Protein AF-A0A4U9UKV4-F1 (afdb_monomer_lite)

Secondary structure (DSSP, 8-state):
-EE-TT-TT-EEEETT-TT-EE--TTSEE----PPBSSEEEEEE-TTSS-TTEEES--EEEEEB-TT----EE--EEES-------B-TTSPBPPTT-EEE-TTT--EEEE-----

Sequence (116 aa):
MVDTGGIEGVYVGGRGNNNAMPTNANGIAVINNVPDYYRTNYTIDTNLLPDDVESTNPNIQMVLTEGAIGYRKLNVYRGIKALIKLTDPQGRAIPFGTTVEENQERRQVGVVGEKW

Structure (mmCIF, N/CA/C/O backbone):
data_AF-A0A4U9UKV4-F1
#
_entry.id   AF-A0A4U9UKV4-F1
#
loop_
_atom_site.group_PDB
_atom_site.id
_atom_site.type_symbol
_atom_site.label_atom_id
_atom_site.label_alt_id
_atom_site.label_comp_id
_atom_site.label_asym_id
_atom_site.label_entity_id
_atom_site.label_seq_id
_atom_site.pdbx_PDB_ins_code
_atom_site.Cartn_x
_atom_site.Cartn_y
_atom_site.Cartn_z
_atom_site.occupancy
_atom_site.B_iso_or_equiv
_atom_site.auth_seq_id
_atom_site.auth_comp_id
_atom_site.auth_asym_id
_atom_site.auth_atom_id
_atom_site.pdbx_PDB_model_num
ATOM 1 N N . MET A 1 1 ? 9.514 -2.906 -12.040 1.00 92.75 1 MET A N 1
ATOM 2 C CA . MET A 1 1 ? 8.469 -3.876 -11.654 1.00 92.75 1 MET A CA 1
ATOM 3 C C . MET A 1 1 ? 7.881 -3.471 -10.320 1.00 92.75 1 MET A C 1
ATOM 5 O O . MET A 1 1 ? 8.629 -3.126 -9.409 1.00 92.75 1 MET A O 1
ATOM 9 N N . VAL A 1 2 ? 6.558 -3.500 -10.226 1.00 93.75 2 VAL A N 1
ATOM 10 C CA . VAL A 1 2 ? 5.800 -3.189 -9.016 1.00 93.75 2 VAL A CA 1
ATOM 11 C C . VAL A 1 2 ? 4.967 -4.409 -8.653 1.00 93.75 2 VAL A C 1
ATOM 13 O O . VAL A 1 2 ? 4.343 -5.000 -9.529 1.00 93.75 2 VAL A O 1
ATOM 16 N N . ASP A 1 3 ? 4.995 -4.784 -7.382 1.00 94.81 3 ASP A N 1
ATOM 17 C CA . ASP A 1 3 ? 4.292 -5.936 -6.822 1.00 94.81 3 ASP A CA 1
ATOM 18 C C . ASP A 1 3 ? 3.366 -5.460 -5.703 1.00 94.81 3 ASP A C 1
ATOM 20 O O . ASP A 1 3 ? 3.787 -4.718 -4.819 1.00 94.81 3 ASP A O 1
ATOM 24 N N . THR A 1 4 ? 2.107 -5.870 -5.752 1.00 94.25 4 THR A N 1
ATOM 25 C CA . THR A 1 4 ? 1.046 -5.488 -4.805 1.00 94.25 4 THR A CA 1
ATOM 26 C C . THR A 1 4 ? 0.593 -6.655 -3.930 1.00 94.25 4 THR A C 1
ATOM 28 O O . THR A 1 4 ? -0.497 -6.633 -3.368 1.00 94.25 4 THR A O 1
ATOM 31 N N . GLY A 1 5 ? 1.422 -7.694 -3.808 1.00 92.81 5 GLY A N 1
ATOM 32 C CA . GLY A 1 5 ? 1.138 -8.849 -2.963 1.00 92.81 5 GLY A CA 1
ATOM 33 C C . GLY A 1 5 ? 0.019 -9.736 -3.505 1.00 92.81 5 GLY A C 1
ATOM 34 O O . GLY A 1 5 ? -0.714 -10.320 -2.717 1.00 92.81 5 GLY A O 1
ATOM 35 N N . GLY A 1 6 ? -0.119 -9.830 -4.831 1.00 93.75 6 GLY A N 1
ATOM 36 C CA . GLY A 1 6 ? -1.158 -10.642 -5.474 1.00 93.75 6 GLY A CA 1
ATOM 37 C C . GLY A 1 6 ? -2.491 -9.927 -5.715 1.00 93.75 6 GLY A C 1
ATOM 38 O O . GLY A 1 6 ? -3.443 -10.570 -6.145 1.00 93.75 6 GLY A O 1
ATOM 39 N N . ILE A 1 7 ? -2.584 -8.618 -5.454 1.00 94.00 7 ILE A N 1
ATOM 40 C CA . ILE A 1 7 ? -3.826 -7.853 -5.632 1.00 94.00 7 ILE A CA 1
ATOM 41 C C . ILE A 1 7 ? -3.882 -7.257 -7.044 1.00 94.00 7 ILE A C 1
ATOM 43 O O . ILE A 1 7 ? -3.136 -6.349 -7.404 1.00 94.00 7 ILE A O 1
ATOM 47 N N . GLU A 1 8 ? -4.783 -7.774 -7.870 1.00 93.62 8 GLU A N 1
ATOM 48 C CA . GLU A 1 8 ? -5.011 -7.263 -9.225 1.00 93.62 8 GLU A CA 1
ATOM 49 C C . GLU A 1 8 ? -5.760 -5.921 -9.249 1.00 93.62 8 GLU A C 1
ATOM 51 O O . GLU A 1 8 ? -6.399 -5.529 -8.269 1.00 93.62 8 GLU A O 1
ATOM 56 N N . GLY A 1 9 ? -5.712 -5.233 -10.395 1.00 91.00 9 GLY A N 1
ATOM 57 C CA . GLY A 1 9 ? -6.500 -4.019 -10.627 1.00 91.00 9 GLY A CA 1
ATOM 58 C C . GLY A 1 9 ? -5.994 -2.779 -9.886 1.00 91.00 9 GLY A C 1
ATOM 59 O O . GLY A 1 9 ? -6.685 -1.767 -9.839 1.00 91.00 9 GLY A O 1
ATOM 60 N N . VAL A 1 10 ? -4.786 -2.825 -9.323 1.00 92.00 10 VAL A N 1
ATOM 61 C CA . VAL A 1 10 ? -4.152 -1.676 -8.669 1.00 92.00 10 VAL A CA 1
ATOM 62 C C . VAL A 1 10 ? -3.455 -0.834 -9.730 1.00 92.00 10 VAL A C 1
ATOM 64 O O . VAL A 1 10 ? -2.467 -1.262 -10.327 1.00 92.00 10 VAL A O 1
ATOM 67 N N . TYR A 1 11 ? -3.963 0.370 -9.976 1.00 91.75 11 TYR A N 1
ATOM 68 C CA . TYR A 1 11 ? -3.409 1.284 -10.971 1.00 91.75 11 TYR A CA 1
ATOM 69 C C . TYR A 1 11 ? -2.164 1.990 -10.434 1.00 91.75 11 TYR A C 1
ATOM 71 O O . TYR A 1 11 ? -2.226 2.686 -9.422 1.00 91.75 11 TYR A O 1
ATOM 79 N N . VAL A 1 12 ? -1.031 1.835 -11.121 1.00 90.06 12 VAL A N 1
ATOM 80 C CA . VAL A 1 12 ? 0.247 2.458 -10.740 1.00 90.06 12 VAL A CA 1
ATOM 81 C C . VAL A 1 12 ? 0.765 3.328 -11.880 1.00 90.06 12 VAL A C 1
ATOM 83 O O . VAL A 1 12 ? 0.823 2.889 -13.030 1.00 90.06 12 VAL A O 1
ATOM 86 N N . GLY A 1 13 ? 1.164 4.564 -11.576 1.00 87.38 13 GLY A N 1
ATOM 87 C CA . GLY A 1 13 ? 1.602 5.522 -12.591 1.00 87.38 13 GLY A CA 1
ATOM 88 C C . GLY A 1 13 ? 2.361 6.723 -12.035 1.00 87.38 13 GLY A C 1
ATOM 89 O O . GLY A 1 13 ? 2.624 6.830 -10.839 1.00 87.38 13 GLY A O 1
ATOM 90 N N . GLY A 1 14 ? 2.775 7.625 -12.926 1.00 77.88 14 GLY A N 1
ATOM 91 C CA . GLY A 1 14 ? 3.381 8.899 -12.532 1.00 77.88 14 GLY A CA 1
ATOM 92 C C . GLY A 1 14 ? 2.345 9.830 -11.897 1.00 77.88 14 GLY A C 1
ATOM 93 O O . GLY A 1 14 ? 1.159 9.756 -12.219 1.00 77.88 14 GLY A O 1
ATOM 94 N N . ARG A 1 15 ? 2.788 10.722 -11.003 1.00 62.91 15 ARG A N 1
ATOM 95 C CA . ARG A 1 15 ? 1.909 11.676 -10.307 1.00 62.91 15 ARG A CA 1
ATOM 96 C C . ARG A 1 15 ? 1.101 12.515 -11.314 1.00 62.91 15 ARG A C 1
ATOM 98 O O . ARG A 1 15 ? 1.684 13.306 -12.048 1.00 62.91 15 ARG A O 1
ATOM 105 N N . GLY A 1 16 ? -0.227 12.364 -11.296 1.00 62.16 16 GLY A N 1
ATOM 106 C CA . GLY A 1 16 ? -1.177 13.190 -12.054 1.00 62.16 16 GLY A CA 1
ATOM 107 C C . GLY A 1 16 ? -1.489 12.752 -13.492 1.00 62.16 16 GLY A C 1
ATOM 108 O O . GLY A 1 16 ? -1.822 13.626 -14.286 1.00 62.16 16 GLY A O 1
ATOM 109 N N . ASN A 1 17 ? -1.361 11.467 -13.866 1.00 56.00 17 ASN A N 1
ATOM 110 C CA . ASN A 1 17 ? -1.435 11.069 -15.281 1.00 56.00 17 ASN A CA 1
ATOM 111 C C . ASN A 1 17 ? -2.411 9.920 -15.622 1.00 56.00 17 ASN A C 1
ATOM 113 O O . ASN A 1 17 ? -2.423 8.882 -14.965 1.00 56.00 17 ASN A O 1
ATOM 117 N N . ASN A 1 18 ? -3.098 10.085 -16.762 1.00 55.62 18 ASN A N 1
ATOM 118 C CA . ASN A 1 18 ? -4.044 9.191 -17.460 1.00 55.62 18 ASN A CA 1
ATOM 119 C C . ASN A 1 18 ? -3.439 7.864 -17.973 1.00 55.62 18 ASN A C 1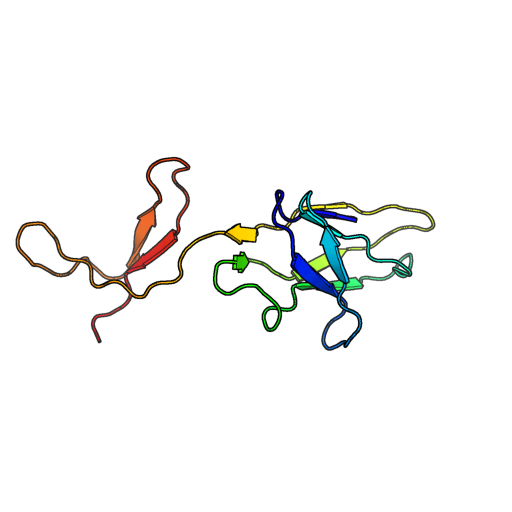
ATOM 121 O O . ASN A 1 18 ? -4.053 7.170 -18.779 1.00 55.62 18 ASN A O 1
ATOM 125 N N . ASN A 1 19 ? -2.217 7.527 -17.564 1.00 70.38 19 ASN A N 1
ATOM 126 C CA . ASN A 1 19 ? -1.452 6.397 -18.094 1.00 70.38 19 ASN A CA 1
ATOM 127 C C . ASN A 1 19 ? -1.021 5.422 -16.989 1.00 70.38 19 ASN A C 1
ATOM 129 O O . ASN A 1 19 ? -0.050 4.680 -17.158 1.00 70.38 19 ASN A O 1
ATOM 133 N N . ALA A 1 20 ? -1.713 5.464 -15.845 1.00 82.88 20 ALA A N 1
ATOM 134 C CA . ALA A 1 20 ? -1.575 4.455 -14.811 1.00 82.88 20 ALA A CA 1
ATOM 135 C C . ALA A 1 20 ? -1.947 3.086 -15.394 1.00 82.88 20 ALA A C 1
ATOM 137 O O . ALA A 1 20 ? -2.954 2.946 -16.090 1.00 82.88 20 ALA A O 1
ATOM 138 N N . MET A 1 21 ? -1.110 2.085 -15.138 1.00 87.69 21 MET A N 1
ATOM 139 C CA . MET A 1 21 ? -1.340 0.730 -15.628 1.00 87.69 21 MET A CA 1
ATOM 140 C C . MET A 1 21 ? -1.800 -0.153 -14.469 1.00 87.69 21 MET A C 1
ATOM 142 O O . MET A 1 21 ? -1.201 -0.073 -13.392 1.00 87.69 21 MET A O 1
ATOM 146 N N . PRO A 1 22 ? -2.843 -0.978 -14.661 1.00 91.38 22 PRO A N 1
ATOM 147 C CA . PRO A 1 22 ? -3.307 -1.878 -13.619 1.00 91.38 22 PRO A CA 1
ATOM 148 C C . PRO A 1 22 ? -2.313 -3.020 -13.404 1.00 91.38 22 PRO A C 1
ATOM 150 O O . PRO A 1 22 ? -1.647 -3.481 -14.338 1.00 91.38 22 PRO A O 1
ATOM 153 N N . THR A 1 23 ? -2.249 -3.520 -12.174 1.00 94.75 23 THR A N 1
ATOM 154 C CA . THR A 1 23 ? -1.633 -4.814 -11.887 1.00 94.75 23 THR A CA 1
ATOM 155 C C . THR A 1 23 ? -2.428 -5.949 -12.528 1.00 94.75 23 THR A C 1
ATOM 157 O O . THR A 1 23 ? -3.659 -5.922 -12.579 1.00 94.75 23 THR A O 1
ATOM 160 N N . ASN A 1 24 ? -1.716 -6.959 -13.026 1.00 95.06 24 ASN A N 1
ATOM 161 C CA . ASN A 1 24 ? -2.321 -8.178 -13.564 1.00 95.06 24 ASN A CA 1
ATOM 162 C C . ASN A 1 24 ? -2.862 -9.099 -12.448 1.00 95.06 24 ASN A C 1
ATOM 164 O O . ASN A 1 24 ? -2.743 -8.785 -11.267 1.00 95.06 24 ASN A O 1
ATOM 168 N N . ALA A 1 25 ? -3.378 -10.274 -12.826 1.00 95.38 25 ALA A N 1
ATOM 169 C CA . ALA A 1 25 ? -3.928 -11.282 -11.908 1.00 95.38 25 ALA A CA 1
ATOM 170 C C . ALA A 1 25 ? -2.950 -11.773 -10.816 1.00 95.38 25 ALA A C 1
ATOM 172 O O . ALA A 1 25 ? -3.375 -12.316 -9.804 1.00 95.38 25 ALA A O 1
ATOM 173 N N . ASN A 1 26 ? -1.639 -11.578 -11.001 1.00 95.75 26 ASN A N 1
ATOM 174 C CA . ASN A 1 26 ? -0.616 -11.906 -10.003 1.00 95.75 26 ASN A CA 1
ATOM 175 C C . ASN A 1 26 ? -0.227 -10.692 -9.139 1.00 95.75 26 ASN A C 1
ATOM 177 O O . ASN A 1 26 ? 0.742 -10.757 -8.385 1.00 95.75 26 ASN A O 1
ATOM 181 N N . GLY A 1 27 ? -0.923 -9.561 -9.272 1.00 95.31 27 GLY A N 1
ATOM 182 C CA . GLY A 1 27 ? -0.603 -8.319 -8.572 1.00 95.31 27 GLY A CA 1
ATOM 183 C C . GLY A 1 27 ? 0.654 -7.608 -9.083 1.00 95.31 27 GLY A C 1
ATOM 184 O O . GLY A 1 27 ? 1.227 -6.797 -8.353 1.00 95.31 27 GLY A O 1
ATOM 185 N N . ILE A 1 28 ? 1.099 -7.888 -10.314 1.00 95.75 28 ILE A N 1
ATOM 186 C CA . ILE A 1 28 ? 2.323 -7.311 -10.888 1.00 95.75 28 ILE A CA 1
ATOM 187 C C . ILE A 1 28 ? 1.992 -6.254 -11.943 1.00 95.75 28 ILE A C 1
ATOM 189 O O . ILE A 1 28 ? 1.185 -6.494 -12.842 1.00 95.75 28 ILE A O 1
ATOM 193 N N . ALA A 1 29 ? 2.675 -5.111 -11.874 1.00 93.75 29 ALA A N 1
ATOM 194 C CA . ALA A 1 29 ? 2.671 -4.069 -12.898 1.00 93.75 29 ALA A CA 1
ATOM 195 C C . ALA A 1 29 ? 4.101 -3.756 -13.369 1.00 93.75 29 ALA A C 1
ATOM 197 O O . ALA A 1 29 ? 5.072 -3.782 -12.600 1.00 93.75 29 ALA A O 1
ATOM 198 N N . VAL A 1 30 ? 4.244 -3.433 -14.654 1.00 92.50 30 VAL A N 1
ATOM 199 C CA . VAL A 1 30 ? 5.519 -3.022 -15.252 1.00 92.50 30 VAL A CA 1
ATOM 200 C C . VAL A 1 30 ? 5.399 -1.574 -15.699 1.00 92.50 30 VAL A C 1
ATOM 202 O O . VAL A 1 30 ? 4.556 -1.237 -16.522 1.00 92.50 30 VAL A O 1
ATOM 205 N N . ILE A 1 31 ? 6.259 -0.724 -15.144 1.00 89.62 31 ILE A N 1
ATOM 206 C CA . ILE A 1 31 ? 6.398 0.670 -15.555 1.00 89.62 31 ILE A CA 1
ATOM 207 C C . ILE A 1 31 ? 7.555 0.728 -16.550 1.00 89.62 31 ILE A C 1
ATOM 209 O O . ILE A 1 31 ? 8.678 0.359 -16.206 1.00 89.62 31 ILE A O 1
ATOM 213 N N . ASN A 1 32 ? 7.259 1.160 -17.772 1.00 87.00 32 ASN A N 1
ATOM 214 C CA . ASN A 1 32 ? 8.236 1.323 -18.848 1.00 87.00 32 ASN A CA 1
ATOM 215 C C . ASN A 1 32 ? 8.762 2.768 -18.894 1.00 87.00 32 ASN A C 1
ATOM 217 O O . ASN A 1 32 ? 8.174 3.657 -18.277 1.00 87.00 32 ASN A O 1
ATOM 221 N N . ASN A 1 33 ? 9.838 3.008 -19.655 1.00 85.75 33 ASN A N 1
ATOM 222 C CA . ASN A 1 33 ? 10.453 4.335 -19.833 1.00 85.75 33 ASN A CA 1
ATOM 223 C C . ASN A 1 33 ? 10.769 5.047 -18.505 1.00 85.75 33 ASN A C 1
ATOM 225 O O . ASN A 1 33 ? 10.476 6.229 -18.328 1.00 85.75 33 ASN A O 1
ATOM 229 N N . VAL A 1 34 ? 11.357 4.316 -17.557 1.00 87.56 34 VAL A N 1
ATOM 230 C CA . VAL A 1 34 ? 11.879 4.904 -16.320 1.00 87.56 34 VAL A CA 1
ATOM 231 C C . VAL A 1 34 ? 13.235 5.550 -16.639 1.00 87.56 34 VAL A C 1
ATOM 233 O O . VAL A 1 34 ? 14.098 4.846 -17.149 1.00 87.56 34 VAL A O 1
ATOM 236 N N . PRO A 1 35 ? 13.443 6.855 -16.377 1.00 88.75 35 PRO A N 1
ATOM 237 C CA . PRO A 1 35 ? 14.729 7.506 -16.616 1.00 88.75 35 PRO A CA 1
ATOM 238 C C . PRO A 1 35 ? 15.864 6.928 -15.765 1.00 88.75 35 PRO A C 1
ATOM 240 O O . PRO A 1 35 ? 15.699 6.715 -14.560 1.00 88.75 35 PRO A O 1
ATOM 243 N N . ASP A 1 36 ? 17.033 6.778 -16.382 1.00 91.81 36 ASP A N 1
ATOM 244 C CA . ASP A 1 36 ? 18.253 6.317 -15.720 1.00 91.81 36 ASP A CA 1
ATOM 245 C C . ASP A 1 36 ? 18.968 7.464 -15.002 1.00 91.81 36 ASP A C 1
ATOM 247 O O . ASP A 1 36 ? 18.949 8.608 -15.443 1.00 91.81 36 ASP A O 1
ATOM 251 N N . TYR A 1 37 ? 19.614 7.159 -13.882 1.00 92.88 37 TYR A N 1
ATOM 252 C CA . TYR A 1 37 ? 20.358 8.071 -13.005 1.00 92.88 37 TYR A CA 1
ATOM 253 C C . TYR A 1 37 ? 19.540 9.220 -12.396 1.00 92.88 37 TYR A C 1
ATOM 255 O O . TYR A 1 37 ? 20.082 10.044 -11.657 1.00 92.88 37 TYR A O 1
ATOM 263 N N . TYR A 1 38 ? 18.226 9.249 -12.622 1.00 91.31 38 TYR A N 1
ATOM 264 C CA . TYR A 1 38 ? 17.314 10.221 -12.034 1.00 91.31 38 TYR A CA 1
ATOM 265 C C . TYR A 1 38 ? 16.416 9.585 -10.977 1.00 91.31 38 TYR A C 1
ATOM 267 O O . TYR A 1 38 ? 16.008 8.426 -11.051 1.00 91.31 38 TYR A O 1
ATOM 275 N N . ARG A 1 39 ? 16.076 10.390 -9.969 1.00 89.94 39 ARG A N 1
ATOM 276 C CA . ARG A 1 39 ? 15.072 10.044 -8.964 1.00 89.94 39 ARG A CA 1
ATOM 277 C C . ARG A 1 39 ? 13.690 10.126 -9.593 1.00 89.94 39 ARG A C 1
ATOM 279 O O . ARG A 1 39 ? 13.254 11.207 -9.982 1.00 89.94 39 ARG A O 1
ATOM 286 N N . THR A 1 40 ? 12.987 9.004 -9.621 1.00 87.94 40 THR A N 1
ATOM 287 C CA . THR A 1 40 ? 11.614 8.926 -10.121 1.00 87.94 40 THR A CA 1
ATOM 288 C C . THR A 1 40 ? 10.627 8.800 -8.969 1.00 87.94 40 THR A C 1
ATOM 290 O O . THR A 1 40 ? 10.976 8.347 -7.874 1.00 87.94 40 THR A O 1
ATOM 293 N N . ASN A 1 41 ? 9.401 9.270 -9.194 1.00 88.88 41 ASN A N 1
ATOM 294 C CA . ASN A 1 41 ? 8.308 9.170 -8.236 1.00 88.88 41 ASN A CA 1
ATOM 295 C C . ASN A 1 41 ? 7.059 8.658 -8.955 1.00 88.88 41 ASN A C 1
ATOM 297 O O . ASN A 1 41 ? 6.460 9.378 -9.759 1.00 88.88 41 ASN A O 1
ATOM 301 N N . TYR A 1 42 ? 6.694 7.418 -8.660 1.00 89.88 42 TYR A N 1
ATOM 302 C CA . TYR A 1 42 ? 5.455 6.792 -9.102 1.00 89.88 42 TYR A CA 1
ATOM 303 C C . TYR A 1 42 ? 4.549 6.587 -7.894 1.00 89.88 42 TYR A C 1
ATOM 305 O O . TYR A 1 42 ? 5.015 6.564 -6.757 1.00 89.88 42 TYR A O 1
ATOM 313 N N . THR A 1 43 ? 3.251 6.462 -8.114 1.00 90.00 43 THR A N 1
ATOM 314 C CA . THR A 1 43 ? 2.297 6.260 -7.030 1.00 90.00 43 THR A CA 1
ATOM 315 C C . THR A 1 43 ? 1.140 5.378 -7.476 1.00 90.00 43 THR A C 1
ATOM 317 O O . THR A 1 43 ? 0.884 5.244 -8.678 1.00 90.00 43 THR A O 1
ATOM 320 N N . ILE A 1 44 ? 0.466 4.754 -6.514 1.00 89.88 44 ILE A N 1
ATOM 321 C CA . ILE A 1 44 ? -0.839 4.134 -6.749 1.00 89.88 44 I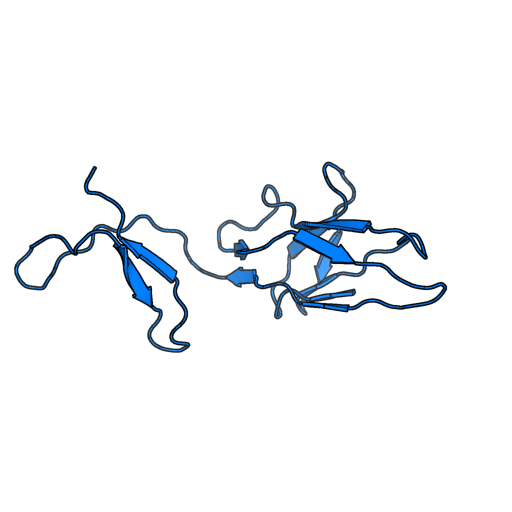LE A CA 1
ATOM 322 C C . ILE A 1 44 ? -1.864 5.250 -6.962 1.00 89.88 44 ILE A C 1
ATOM 324 O O . ILE A 1 44 ? -1.930 6.189 -6.165 1.00 89.88 44 ILE A O 1
ATOM 328 N N . ASP A 1 45 ? -2.682 5.137 -8.006 1.00 87.75 45 ASP A N 1
ATOM 329 C CA . ASP A 1 45 ? -3.840 6.010 -8.175 1.00 87.75 45 ASP A CA 1
ATOM 330 C C . ASP A 1 45 ? -4.959 5.568 -7.228 1.00 87.75 45 ASP A C 1
ATOM 332 O O . ASP A 1 45 ? -5.704 4.627 -7.501 1.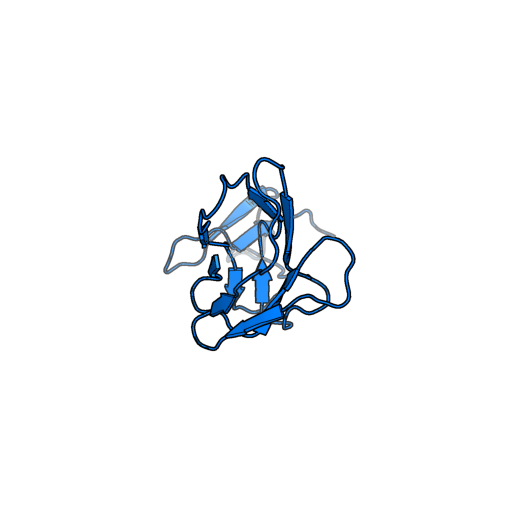00 87.75 45 ASP A O 1
ATOM 336 N N . THR A 1 46 ? -5.068 6.253 -6.091 1.00 84.38 46 THR A N 1
ATOM 337 C CA . THR A 1 46 ? -6.068 5.953 -5.062 1.00 84.38 46 THR A CA 1
ATOM 338 C C . THR A 1 46 ? -7.501 6.235 -5.510 1.00 84.38 46 THR A C 1
ATOM 340 O O . THR A 1 46 ? -8.420 5.752 -4.860 1.00 84.38 46 THR A O 1
ATOM 343 N N . ASN A 1 47 ? -7.715 6.987 -6.599 1.00 83.81 47 ASN A N 1
ATOM 344 C CA . ASN A 1 47 ? -9.058 7.231 -7.141 1.00 83.81 47 ASN A CA 1
ATOM 345 C C . ASN A 1 47 ? -9.564 6.062 -7.993 1.00 83.81 47 ASN A C 1
ATOM 347 O O . ASN A 1 47 ? -10.765 5.941 -8.212 1.00 83.81 47 ASN A O 1
ATOM 351 N N . LEU A 1 48 ? -8.648 5.233 -8.499 1.00 85.69 48 LEU A N 1
ATOM 352 C CA . LEU A 1 48 ? -8.948 4.065 -9.330 1.00 85.69 48 LEU A CA 1
ATOM 353 C C . LEU A 1 48 ? -8.817 2.750 -8.551 1.00 85.69 48 LEU A C 1
ATOM 355 O O . LEU A 1 48 ? -8.891 1.675 -9.145 1.00 85.69 48 LEU A O 1
ATOM 359 N N . LEU A 1 49 ? -8.594 2.819 -7.235 1.00 85.38 49 LEU A N 1
ATOM 360 C CA . LEU A 1 49 ? -8.574 1.632 -6.393 1.00 85.38 49 LEU A CA 1
ATOM 361 C C . LEU A 1 49 ? -9.984 1.044 -6.271 1.00 85.38 49 LEU A C 1
ATOM 363 O O . LEU A 1 49 ? -10.935 1.797 -6.059 1.00 85.38 49 LEU A O 1
ATOM 367 N N . PRO A 1 50 ? -10.125 -0.291 -6.343 1.00 83.38 50 PRO A N 1
ATOM 368 C CA . PRO A 1 50 ? -11.356 -0.953 -5.933 1.00 83.38 50 PRO A CA 1
ATOM 369 C C . PRO A 1 50 ? -11.749 -0.566 -4.498 1.00 83.38 50 PRO A C 1
ATOM 371 O O . PRO A 1 50 ? -10.883 -0.350 -3.647 1.00 83.38 50 PRO A O 1
ATOM 374 N N . ASP A 1 51 ? -13.051 -0.524 -4.207 1.00 86.25 51 ASP A N 1
ATOM 375 C CA . ASP A 1 51 ? -13.575 -0.119 -2.890 1.00 86.25 51 ASP A CA 1
ATOM 376 C C . ASP A 1 51 ? -13.034 -0.980 -1.739 1.00 86.25 51 ASP A C 1
ATOM 378 O O . ASP A 1 51 ? -12.839 -0.499 -0.617 1.00 86.25 51 ASP A O 1
ATOM 382 N N . ASP A 1 52 ? -12.757 -2.250 -2.026 1.00 88.00 52 ASP A N 1
ATOM 383 C CA . ASP A 1 52 ? -12.226 -3.229 -1.088 1.00 88.00 52 ASP A CA 1
ATOM 384 C C . ASP A 1 52 ? -10.693 -3.246 -1.035 1.00 88.00 52 ASP A C 1
ATOM 386 O O . ASP A 1 52 ? -10.124 -4.142 -0.423 1.00 88.00 52 ASP A O 1
ATOM 390 N N . VAL A 1 53 ? -10.000 -2.289 -1.655 1.00 88.94 53 VAL A N 1
ATOM 391 C CA . VAL A 1 53 ? -8.534 -2.217 -1.654 1.00 88.94 53 VAL A CA 1
ATOM 392 C C . VAL A 1 53 ? -8.052 -0.954 -0.949 1.00 88.94 53 VAL A C 1
ATOM 394 O O . VAL A 1 53 ? -8.584 0.138 -1.138 1.00 88.94 53 VAL A O 1
ATOM 397 N N . GLU A 1 54 ? -7.018 -1.105 -0.124 1.00 87.50 54 GLU A N 1
ATOM 398 C CA . GLU A 1 54 ? -6.381 -0.024 0.623 1.00 87.50 54 GLU A CA 1
ATOM 399 C C . GLU A 1 54 ? -4.855 -0.120 0.511 1.00 87.50 54 GLU A C 1
ATOM 401 O O . GLU A 1 54 ? -4.289 -1.214 0.480 1.00 87.50 54 GLU A O 1
ATOM 406 N N . SER A 1 55 ? -4.165 1.021 0.486 1.00 86.06 55 SER A N 1
ATOM 407 C CA . SER A 1 55 ? -2.701 1.076 0.459 1.00 86.06 55 SER A CA 1
ATOM 408 C C . SER A 1 55 ? -2.175 2.036 1.518 1.00 86.06 55 SER A C 1
ATOM 410 O O . SER A 1 55 ? -2.503 3.219 1.506 1.00 86.06 55 SER A O 1
ATOM 412 N N . THR A 1 56 ? -1.271 1.564 2.377 1.00 80.12 56 THR A N 1
ATOM 413 C CA . THR A 1 56 ? -0.699 2.393 3.455 1.00 80.12 56 THR A CA 1
ATOM 414 C C . THR A 1 56 ? 0.413 3.327 2.986 1.00 80.12 56 THR A C 1
ATOM 416 O O . THR A 1 56 ? 0.628 4.378 3.585 1.00 80.12 56 THR A O 1
ATOM 419 N N . ASN A 1 57 ? 1.136 2.972 1.922 1.00 81.81 57 ASN A N 1
ATOM 420 C CA . ASN A 1 57 ? 2.165 3.831 1.340 1.00 81.81 57 ASN A CA 1
ATOM 421 C C . ASN A 1 57 ? 2.173 3.684 -0.187 1.00 81.81 57 ASN A C 1
ATOM 423 O O . ASN A 1 57 ? 2.909 2.848 -0.720 1.00 81.81 57 ASN A O 1
ATOM 427 N N . PRO A 1 58 ? 1.354 4.479 -0.896 1.00 82.50 58 PRO A N 1
ATOM 428 C CA . 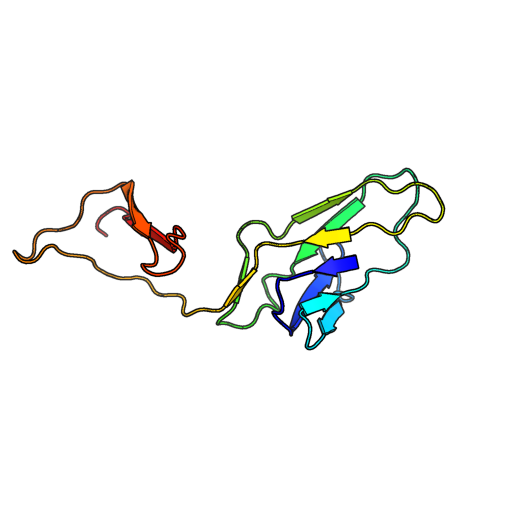PRO A 1 58 ? 1.199 4.343 -2.338 1.00 82.50 58 PRO A CA 1
ATOM 429 C C . PRO A 1 58 ? 2.430 4.825 -3.118 1.00 82.50 58 PRO A C 1
ATOM 431 O O . PRO A 1 58 ? 2.519 4.564 -4.312 1.00 82.50 58 PRO A O 1
ATOM 434 N N . ASN A 1 59 ? 3.386 5.512 -2.480 1.00 86.88 59 ASN A N 1
ATOM 435 C CA . ASN A 1 59 ? 4.506 6.152 -3.165 1.00 86.88 59 ASN A CA 1
ATOM 436 C C . ASN A 1 59 ? 5.671 5.182 -3.428 1.00 86.88 59 ASN A C 1
ATOM 438 O O . ASN A 1 59 ? 6.197 4.521 -2.528 1.00 86.88 59 ASN A O 1
ATOM 442 N N . ILE A 1 60 ? 6.136 5.173 -4.673 1.00 88.44 60 ILE A N 1
ATOM 443 C CA . ILE A 1 60 ? 7.298 4.437 -5.163 1.00 88.44 60 ILE A CA 1
ATOM 444 C C . ILE A 1 60 ? 8.372 5.446 -5.545 1.00 88.44 60 ILE A C 1
ATOM 446 O O . ILE A 1 60 ? 8.207 6.228 -6.480 1.00 88.44 60 ILE A O 1
ATOM 450 N N . GLN A 1 61 ? 9.509 5.376 -4.863 1.00 90.25 61 GLN A N 1
ATOM 451 C CA . GLN A 1 61 ? 10.653 6.221 -5.156 1.00 90.25 61 GLN A CA 1
ATOM 452 C C . GLN A 1 61 ? 11.899 5.374 -5.376 1.00 90.25 61 GLN A C 1
ATOM 454 O O . GLN A 1 61 ? 12.231 4.523 -4.551 1.00 90.25 61 GLN A O 1
ATOM 459 N N . MET A 1 62 ? 12.586 5.615 -6.489 1.00 88.75 62 MET A N 1
ATOM 460 C CA . MET A 1 62 ? 13.751 4.833 -6.895 1.00 88.75 62 MET A CA 1
ATOM 461 C C . MET A 1 62 ? 14.690 5.646 -7.786 1.00 88.75 62 MET A C 1
ATOM 463 O O . MET A 1 62 ? 14.296 6.650 -8.379 1.00 88.75 62 MET A O 1
ATOM 467 N N . VAL A 1 63 ? 15.943 5.202 -7.847 1.00 93.44 63 VAL A N 1
ATOM 468 C CA . VAL A 1 63 ? 16.959 5.650 -8.803 1.00 93.44 63 VAL A CA 1
ATOM 469 C C . VAL A 1 63 ? 17.486 4.382 -9.461 1.00 93.44 63 VAL A C 1
ATOM 471 O O . VAL A 1 63 ? 17.868 3.451 -8.752 1.00 93.44 63 VAL A O 1
ATOM 474 N N . LEU A 1 64 ? 17.456 4.326 -10.788 1.00 91.50 64 LEU A N 1
ATOM 475 C CA . LEU A 1 64 ? 17.965 3.194 -11.561 1.00 91.50 64 LEU A CA 1
ATOM 476 C C . LEU A 1 64 ? 19.238 3.596 -12.289 1.00 91.50 64 LEU A C 1
ATOM 478 O O . LEU A 1 64 ? 19.383 4.750 -12.665 1.00 91.50 64 LEU A O 1
ATOM 482 N N . THR A 1 65 ? 20.171 2.666 -12.459 1.00 94.50 65 THR A N 1
ATOM 483 C CA . THR A 1 65 ? 21.269 2.832 -13.419 1.00 94.50 65 THR A CA 1
ATOM 484 C C . THR A 1 65 ? 20.799 2.405 -14.802 1.00 94.50 65 THR A C 1
ATOM 486 O O . THR A 1 65 ? 19.792 1.708 -14.920 1.00 94.50 65 THR A O 1
ATOM 489 N N . GLU A 1 66 ? 21.568 2.751 -15.830 1.00 93.12 66 GLU A N 1
ATOM 490 C CA . GLU A 1 66 ? 21.280 2.327 -17.199 1.00 93.12 66 GLU A CA 1
ATOM 491 C C . GLU A 1 66 ? 21.100 0.808 -17.301 1.00 93.12 66 GLU A C 1
ATOM 493 O O . GLU A 1 66 ? 21.896 0.027 -16.770 1.00 93.12 66 GLU A O 1
ATOM 498 N N . GLY A 1 67 ? 20.000 0.398 -17.935 1.00 90.44 67 GLY A N 1
ATOM 499 C CA . GLY A 1 67 ? 19.641 -1.008 -18.133 1.00 90.44 67 GLY A CA 1
ATOM 500 C C . GLY A 1 67 ? 19.178 -1.757 -16.87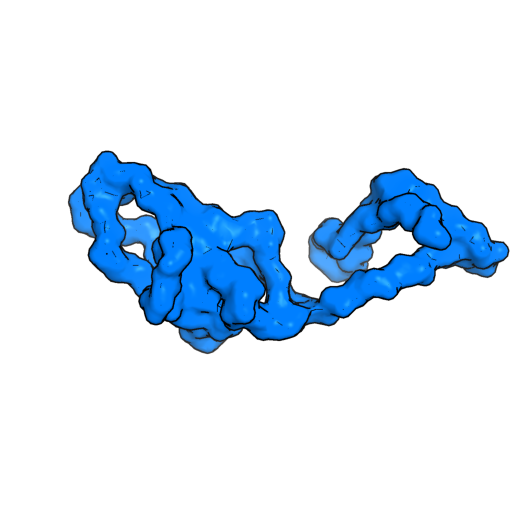5 1.00 90.44 67 GLY A C 1
ATOM 501 O O . GLY A 1 67 ? 18.896 -2.954 -16.957 1.00 90.44 67 GLY A O 1
ATOM 502 N N . ALA A 1 68 ? 19.079 -1.100 -15.714 1.00 93.12 68 ALA A N 1
ATOM 503 C CA . ALA A 1 68 ? 18.632 -1.758 -14.491 1.00 93.12 68 ALA A CA 1
ATOM 504 C C . ALA A 1 68 ? 17.117 -1.997 -14.483 1.00 93.12 68 ALA A C 1
ATOM 506 O O . ALA A 1 68 ? 16.312 -1.131 -14.819 1.00 93.12 68 ALA A O 1
ATOM 507 N N . ILE A 1 69 ? 16.714 -3.166 -13.983 1.00 91.69 69 ILE A N 1
ATOM 508 C CA . ILE A 1 69 ? 15.313 -3.475 -13.700 1.00 91.69 69 ILE A CA 1
ATOM 509 C C . ILE A 1 69 ? 15.095 -3.334 -12.199 1.00 91.69 69 ILE A C 1
ATOM 511 O O . ILE A 1 69 ? 15.525 -4.170 -11.408 1.00 91.69 69 ILE A O 1
ATOM 515 N N . GLY A 1 70 ? 14.403 -2.274 -11.790 1.00 91.31 70 GLY A N 1
ATOM 516 C CA . GLY A 1 70 ? 14.027 -2.116 -10.390 1.00 91.31 70 GLY A CA 1
ATOM 517 C C . GLY A 1 70 ? 12.810 -2.945 -10.004 1.00 91.31 70 GLY A C 1
ATOM 518 O O . GLY A 1 70 ? 11.885 -3.120 -10.800 1.00 91.31 70 GLY A O 1
ATOM 519 N N . TYR A 1 71 ? 12.772 -3.385 -8.750 1.00 93.19 71 TYR A N 1
ATOM 520 C CA . TYR A 1 71 ? 11.632 -4.070 -8.149 1.00 93.19 71 TYR A CA 1
ATOM 521 C C . TYR A 1 71 ? 11.183 -3.341 -6.881 1.00 93.19 71 TYR A C 1
ATOM 523 O O . TYR A 1 71 ? 12.005 -2.986 -6.033 1.00 93.19 71 TYR A O 1
ATOM 531 N N . ARG A 1 72 ? 9.871 -3.133 -6.739 1.00 92.25 72 ARG A N 1
ATOM 532 C CA . ARG A 1 72 ? 9.268 -2.570 -5.532 1.00 92.25 72 ARG A CA 1
ATOM 533 C C . ARG A 1 72 ? 8.006 -3.334 -5.156 1.00 92.25 72 ARG A C 1
ATOM 535 O O . ARG A 1 72 ? 7.047 -3.347 -5.920 1.00 92.25 72 ARG A O 1
ATOM 542 N N . LYS A 1 73 ? 7.993 -3.888 -3.944 1.00 92.56 73 LYS A N 1
ATOM 543 C CA . LYS A 1 73 ? 6.782 -4.406 -3.308 1.00 92.56 73 LYS A CA 1
ATOM 544 C C . LYS A 1 73 ? 6.059 -3.295 -2.546 1.00 92.56 73 LYS A C 1
ATOM 546 O O . LYS A 1 73 ? 6.701 -2.528 -1.821 1.00 92.56 73 LYS A O 1
ATOM 551 N N . LEU A 1 74 ? 4.749 -3.215 -2.731 1.00 90.88 74 LEU A N 1
ATOM 552 C CA . LEU A 1 74 ? 3.837 -2.285 -2.081 1.00 90.88 74 LEU A CA 1
ATOM 553 C C . LEU A 1 74 ? 2.980 -3.018 -1.055 1.00 90.88 74 LEU A C 1
ATOM 555 O O . LEU A 1 74 ? 2.579 -4.162 -1.261 1.00 90.88 74 LEU A O 1
ATOM 559 N N . ASN A 1 75 ? 2.687 -2.324 0.042 1.00 88.19 75 ASN A N 1
ATOM 560 C CA . ASN A 1 75 ? 1.786 -2.810 1.078 1.00 88.19 75 ASN A CA 1
ATOM 561 C C . ASN A 1 75 ? 0.358 -2.424 0.696 1.00 88.19 75 ASN A C 1
ATOM 563 O O . ASN A 1 75 ? -0.125 -1.350 1.066 1.00 88.19 75 ASN A O 1
ATOM 567 N N . VAL A 1 76 ? -0.266 -3.296 -0.088 1.00 90.69 76 VAL A N 1
ATOM 568 C CA . VAL A 1 76 ? -1.664 -3.195 -0.497 1.00 90.69 76 VAL A CA 1
ATOM 569 C C . VAL A 1 76 ? -2.446 -4.286 0.223 1.00 90.69 76 VAL A C 1
ATOM 571 O O . VAL A 1 76 ? -1.958 -5.405 0.383 1.00 90.69 76 VAL A O 1
ATOM 574 N N . TYR A 1 77 ? -3.648 -3.953 0.672 1.00 88.56 77 TYR A N 1
ATOM 575 C CA . TYR A 1 77 ? -4.523 -4.842 1.422 1.00 88.56 77 TYR A CA 1
ATOM 576 C C . TYR A 1 77 ? -5.887 -4.893 0.759 1.00 88.56 77 TYR A C 1
ATOM 578 O O . TYR A 1 77 ? -6.383 -3.868 0.295 1.00 88.56 77 TYR A O 1
ATOM 586 N N . ARG A 1 78 ? -6.499 -6.079 0.750 1.00 88.12 78 ARG A N 1
ATOM 587 C CA . ARG A 1 78 ? -7.897 -6.255 0.367 1.00 88.12 78 ARG A CA 1
ATOM 588 C C . ARG A 1 78 ? -8.742 -6.498 1.617 1.00 88.12 78 ARG A C 1
ATOM 590 O O . ARG A 1 78 ? -8.388 -7.344 2.436 1.00 88.12 78 ARG A O 1
ATOM 597 N N . GLY A 1 79 ? -9.832 -5.761 1.777 1.00 86.75 79 GLY A N 1
ATOM 598 C CA . GLY A 1 79 ? -10.728 -5.850 2.921 1.00 86.75 79 GLY A CA 1
ATOM 599 C C . GLY A 1 79 ? -11.827 -4.789 2.904 1.00 86.75 79 GLY A C 1
ATOM 600 O O . GLY A 1 79 ? -11.868 -3.905 2.056 1.00 86.75 79 GLY A O 1
ATOM 601 N N . ILE A 1 80 ? -12.734 -4.877 3.873 1.00 86.62 80 ILE A N 1
ATOM 602 C CA . ILE A 1 80 ? -13.849 -3.937 4.007 1.00 86.62 80 ILE A CA 1
ATOM 603 C C . ILE A 1 80 ? -13.393 -2.721 4.814 1.00 86.62 80 ILE A C 1
ATOM 605 O O . ILE A 1 80 ? -12.908 -2.860 5.939 1.00 86.62 80 ILE A O 1
ATOM 609 N N . LYS A 1 81 ? -13.611 -1.522 4.270 1.00 86.62 81 LYS A N 1
ATOM 610 C CA . LYS A 1 81 ? -13.457 -0.264 5.006 1.00 86.62 81 LYS A CA 1
ATOM 611 C C . LYS A 1 81 ? -14.712 0.017 5.833 1.00 86.62 81 LYS A C 1
ATOM 613 O O . LYS A 1 81 ? -15.811 0.074 5.287 1.00 86.62 81 LYS A O 1
ATOM 618 N N . ALA A 1 82 ? -14.559 0.221 7.140 1.00 87.69 82 ALA A N 1
ATOM 619 C CA . ALA A 1 82 ? -15.676 0.534 8.027 1.00 87.69 82 ALA A CA 1
ATOM 620 C C . ALA A 1 82 ? -15.261 1.475 9.164 1.00 87.69 82 ALA A C 1
ATOM 622 O O . ALA A 1 82 ? -14.174 1.351 9.726 1.00 87.69 82 ALA A O 1
ATOM 623 N N . LEU A 1 83 ? -16.173 2.372 9.543 1.00 90.19 83 LEU A N 1
ATOM 624 C CA . LEU A 1 83 ? -16.097 3.122 10.793 1.00 90.19 83 LEU A CA 1
ATOM 625 C C . LEU A 1 83 ? -16.915 2.370 11.849 1.00 90.19 83 LEU A C 1
ATOM 627 O O . LEU A 1 83 ? -18.124 2.202 11.695 1.00 90.19 83 LEU A O 1
ATOM 631 N N . ILE A 1 84 ? -16.255 1.888 12.902 1.00 90.31 84 ILE A N 1
ATOM 632 C CA . ILE A 1 84 ? -16.859 0.981 13.886 1.00 90.31 84 ILE A CA 1
ATOM 633 C C . ILE A 1 84 ? -16.878 1.643 15.263 1.00 90.31 84 ILE A C 1
ATOM 635 O O . ILE A 1 84 ? -15.869 2.170 15.730 1.00 90.31 84 ILE A O 1
ATOM 639 N N . LYS A 1 85 ? -18.020 1.562 15.952 1.00 90.81 85 LYS A N 1
ATOM 640 C CA . LYS A 1 85 ? -18.129 1.924 17.368 1.00 90.81 85 LYS A CA 1
ATOM 641 C C . LYS A 1 85 ? -17.752 0.724 18.236 1.00 90.81 85 LYS A C 1
ATOM 643 O O . LYS A 1 85 ? -18.462 -0.277 18.234 1.00 90.81 85 LYS A O 1
ATOM 648 N N . LEU A 1 86 ? -16.661 0.842 18.991 1.00 90.12 86 LEU A N 1
ATOM 649 C CA . LEU A 1 86 ? -16.172 -0.208 19.887 1.00 90.12 86 LEU A CA 1
ATOM 650 C C . LEU A 1 86 ? -16.543 0.083 21.346 1.00 90.12 86 LEU A C 1
ATOM 652 O O . LEU A 1 86 ? -16.338 1.194 21.844 1.00 90.12 86 LEU A O 1
ATOM 656 N N . THR A 1 87 ? -17.053 -0.935 22.036 1.00 93.44 87 THR A N 1
ATOM 657 C CA . THR A 1 87 ? -17.324 -0.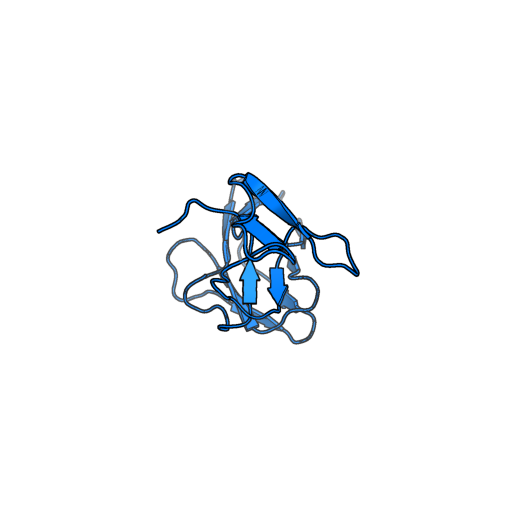912 23.479 1.00 93.44 87 THR A CA 1
ATOM 658 C C . THR A 1 87 ? -16.815 -2.183 24.146 1.00 93.44 87 THR A C 1
ATOM 660 O O . THR A 1 87 ? -16.763 -3.237 23.513 1.00 93.44 87 THR A O 1
ATOM 663 N N . ASP A 1 88 ? -16.467 -2.095 25.428 1.00 91.81 88 ASP A N 1
ATOM 664 C CA . ASP A 1 88 ? -16.168 -3.269 26.249 1.00 91.81 88 ASP A CA 1
ATOM 665 C C . ASP A 1 88 ? -17.448 -4.088 26.561 1.00 91.81 88 ASP A C 1
ATOM 667 O O . ASP A 1 88 ? -18.560 -3.636 26.257 1.00 91.81 88 ASP A O 1
ATOM 671 N N . PRO A 1 89 ? -17.336 -5.291 27.163 1.00 95.31 89 PRO A N 1
ATOM 672 C CA . PRO A 1 89 ? -18.498 -6.113 27.528 1.00 95.31 89 PRO A CA 1
ATOM 673 C C . PRO A 1 89 ? -19.507 -5.435 28.473 1.00 95.31 89 PRO A C 1
ATOM 675 O O . PRO A 1 89 ? -20.626 -5.915 28.630 1.00 95.31 89 PRO A O 1
ATOM 678 N N . GLN A 1 90 ? -19.119 -4.333 29.114 1.00 94.50 90 GLN A N 1
ATOM 679 C CA . GLN A 1 90 ? -19.910 -3.540 30.048 1.00 94.50 90 GLN A CA 1
ATOM 680 C C . GLN A 1 90 ? -20.509 -2.292 29.371 1.00 94.50 90 GLN A C 1
ATOM 682 O O . GLN A 1 90 ? -21.167 -1.489 30.032 1.00 94.50 90 GLN A O 1
ATOM 687 N N . GLY A 1 91 ? -20.298 -2.119 28.061 1.00 93.00 91 GLY A N 1
ATOM 688 C CA . GLY A 1 91 ? -20.823 -1.015 27.257 1.00 93.00 91 GLY A CA 1
ATOM 689 C C . GLY A 1 91 ? -20.013 0.283 27.339 1.00 93.00 91 GLY A C 1
ATOM 690 O O . GLY A 1 91 ? -20.449 1.312 26.814 1.00 93.00 91 GLY A O 1
ATOM 691 N N . ARG A 1 92 ? -18.839 0.275 27.979 1.00 91.62 92 ARG A N 1
ATOM 692 C CA . ARG A 1 92 ? -17.966 1.454 28.085 1.00 91.62 92 ARG A CA 1
ATOM 693 C C . ARG A 1 92 ? -17.162 1.632 26.801 1.00 91.62 92 ARG A C 1
ATOM 695 O O . ARG A 1 92 ? -16.773 0.660 26.162 1.00 91.62 92 ARG A O 1
ATOM 702 N N . ALA A 1 93 ? -16.911 2.882 26.423 1.00 91.44 93 ALA A N 1
ATOM 703 C CA . ALA A 1 93 ? -16.111 3.195 25.242 1.00 91.44 93 ALA A CA 1
ATOM 704 C C . ALA A 1 93 ? -14.657 2.730 25.420 1.00 91.44 93 ALA A C 1
ATOM 706 O O . ALA A 1 93 ? -14.076 2.896 26.495 1.00 91.44 93 ALA A O 1
ATOM 707 N N . ILE A 1 94 ? -14.072 2.184 24.354 1.00 94.44 94 ILE A N 1
ATOM 708 C CA . ILE A 1 94 ? -12.642 1.861 24.318 1.00 94.44 94 ILE A CA 1
ATOM 709 C C . ILE A 1 94 ? -11.815 3.168 24.321 1.00 94.44 94 ILE A C 1
ATOM 711 O O . ILE A 1 94 ? -12.218 4.123 23.653 1.00 94.44 94 ILE A O 1
ATOM 715 N N . PRO A 1 95 ? -10.685 3.250 25.057 1.00 92.75 95 PRO A N 1
ATOM 716 C CA . PRO A 1 95 ? -9.884 4.473 25.137 1.00 92.75 95 PRO A CA 1
ATOM 717 C C . PRO A 1 95 ? -9.301 4.929 23.795 1.00 92.75 95 PRO A C 1
ATOM 719 O O . PRO A 1 95 ? -8.916 4.108 22.958 1.00 92.75 95 PRO A O 1
ATOM 722 N N . PHE A 1 96 ? -9.157 6.248 23.645 1.00 94.19 96 PHE A N 1
ATOM 723 C CA . PHE A 1 96 ? -8.447 6.870 22.528 1.00 94.19 96 PHE A CA 1
ATOM 724 C C . PHE A 1 96 ? -7.016 6.328 22.403 1.00 94.19 96 PHE A C 1
ATOM 726 O O . PHE A 1 96 ? -6.335 6.114 23.407 1.00 94.19 96 PHE A O 1
ATOM 733 N N . GLY A 1 97 ? -6.556 6.123 21.168 1.00 93.88 97 GLY A N 1
ATOM 734 C CA . GLY A 1 97 ? -5.207 5.629 20.885 1.00 93.88 97 GLY A CA 1
ATOM 735 C C . GLY A 1 97 ? -5.047 4.111 21.022 1.00 93.88 97 GLY A C 1
ATOM 736 O O . GLY A 1 97 ? -3.965 3.588 20.761 1.00 93.88 97 GLY A O 1
ATOM 737 N N . THR A 1 98 ? -6.108 3.381 21.385 1.00 95.19 98 THR A N 1
ATOM 738 C CA . THR A 1 98 ? -6.079 1.911 21.401 1.00 95.19 98 THR A CA 1
ATOM 739 C C . THR A 1 98 ? -5.854 1.381 19.988 1.00 95.19 98 THR A C 1
ATOM 741 O O . THR A 1 98 ? -6.578 1.741 19.060 1.00 95.19 98 THR A O 1
ATOM 744 N N . THR A 1 99 ? -4.857 0.514 19.821 1.00 95.00 99 THR A N 1
ATOM 745 C CA . THR A 1 99 ? -4.568 -0.146 18.542 1.00 95.00 99 THR A CA 1
ATOM 746 C C . THR A 1 99 ? -5.483 -1.352 18.350 1.00 95.00 99 THR A C 1
ATOM 748 O O . THR A 1 99 ? -5.676 -2.135 19.278 1.00 95.00 99 THR A O 1
ATOM 751 N N . VAL A 1 100 ? -6.041 -1.500 17.148 1.00 92.75 100 VAL A N 1
ATOM 752 C CA . VAL A 1 100 ? -6.850 -2.660 16.754 1.00 92.75 100 VAL A CA 1
ATOM 753 C C . VAL A 1 100 ? -6.021 -3.522 15.806 1.00 92.75 100 VAL A C 1
ATOM 755 O O . VAL A 1 100 ? -5.527 -3.019 14.797 1.00 92.75 100 VAL A O 1
ATOM 758 N N . GLU A 1 101 ? -5.878 -4.808 16.123 1.00 93.12 101 GLU A N 1
ATOM 759 C CA . GLU A 1 101 ? -5.137 -5.789 15.321 1.00 93.12 101 GLU A CA 1
ATOM 760 C C . GLU A 1 101 ? -6.070 -6.875 14.769 1.00 93.12 101 GLU A C 1
ATOM 762 O O . GLU A 1 101 ? -7.023 -7.296 15.427 1.00 93.12 101 GLU A O 1
ATOM 767 N N . GLU A 1 102 ? -5.774 -7.357 13.565 1.00 88.38 102 GLU A N 1
ATOM 768 C CA . GLU A 1 102 ? -6.351 -8.586 13.025 1.00 88.38 102 GLU A CA 1
ATOM 769 C C . GLU A 1 102 ? -5.784 -9.810 13.758 1.00 88.38 102 GLU A C 1
ATOM 771 O O . GLU A 1 102 ? -4.580 -9.920 13.968 1.00 88.38 102 GLU A O 1
ATOM 776 N N . ASN A 1 103 ? -6.638 -10.777 14.098 1.00 88.19 103 ASN A N 1
ATOM 777 C CA . ASN A 1 103 ? -6.244 -11.931 14.911 1.00 88.19 103 ASN A CA 1
ATOM 778 C C . ASN A 1 103 ? -5.234 -12.875 14.222 1.00 88.19 103 ASN A C 1
ATOM 780 O O . ASN A 1 103 ? -4.392 -13.464 14.890 1.00 88.19 103 ASN A O 1
ATOM 784 N N . GLN A 1 104 ? -5.316 -13.044 12.897 1.00 86.94 104 GLN A N 1
ATOM 785 C CA . GLN A 1 104 ? -4.495 -14.027 12.177 1.00 86.94 104 GLN A CA 1
ATOM 786 C C . GLN A 1 104 ? -3.057 -13.544 11.966 1.00 86.94 104 GLN A C 1
ATOM 788 O O . GLN A 1 104 ? -2.116 -14.190 12.419 1.00 86.94 104 GLN A O 1
ATOM 793 N N . GLU A 1 105 ? -2.883 -12.400 11.302 1.00 84.69 105 GLU A N 1
ATOM 794 C CA . GLU A 1 105 ? -1.555 -11.867 10.970 1.00 84.69 105 GLU A CA 1
ATOM 795 C C . GLU A 1 105 ? -1.013 -10.893 12.022 1.00 84.69 105 GLU A C 1
ATOM 797 O O . GLU A 1 105 ? 0.106 -10.399 11.883 1.00 84.69 105 GLU A O 1
ATOM 802 N N . ARG A 1 106 ? -1.797 -10.589 13.069 1.00 89.69 106 ARG A N 1
ATOM 803 C CA . ARG A 1 106 ? -1.481 -9.554 14.070 1.00 89.69 106 ARG A CA 1
ATOM 804 C C . ARG A 1 106 ? -1.174 -8.193 13.446 1.00 89.69 106 ARG A C 1
ATOM 806 O O . ARG A 1 106 ? -0.389 -7.402 13.963 1.00 89.69 106 ARG A O 1
ATOM 813 N N . ARG A 1 107 ? -1.794 -7.919 12.299 1.00 85.69 107 ARG A N 1
ATOM 814 C CA . ARG A 1 107 ? -1.633 -6.666 11.572 1.00 85.69 107 ARG A CA 1
ATOM 815 C C . ARG A 1 107 ? -2.497 -5.595 12.216 1.00 85.69 107 ARG A C 1
ATOM 817 O O . ARG A 1 107 ? -3.688 -5.807 12.417 1.00 85.69 107 ARG A O 1
ATOM 824 N N . GLN A 1 108 ? -1.926 -4.421 12.465 1.00 89.75 108 GLN A N 1
ATOM 825 C CA . GLN A 1 108 ? -2.704 -3.249 12.850 1.00 89.75 108 GLN A CA 1
ATOM 826 C C . GLN A 1 108 ? -3.671 -2.861 11.720 1.00 89.75 108 GLN A C 1
ATOM 828 O O . GLN A 1 108 ? -3.245 -2.570 10.603 1.00 89.75 108 GLN A O 1
ATOM 833 N N . VAL A 1 109 ? -4.968 -2.835 12.025 1.00 89.38 109 VAL A N 1
ATOM 834 C CA . VAL A 1 109 ? -6.044 -2.464 11.087 1.00 89.38 109 VAL A CA 1
ATOM 835 C C . VAL A 1 109 ? -6.673 -1.112 11.414 1.00 89.38 109 VAL A C 1
ATOM 837 O O . VAL A 1 109 ? -7.423 -0.570 10.609 1.00 89.38 109 VAL A O 1
ATOM 840 N N . GLY A 1 110 ? -6.364 -0.542 12.580 1.00 90.69 110 GLY A N 1
ATOM 841 C CA . GLY A 1 110 ? -6.859 0.775 12.949 1.00 90.69 110 GLY A CA 1
ATOM 842 C C . GLY A 1 110 ? -6.396 1.250 14.319 1.00 90.69 110 GLY A C 1
ATOM 843 O O . GLY A 1 110 ? -5.690 0.552 15.053 1.00 90.69 110 GLY A O 1
ATOM 844 N N . VAL A 1 111 ? -6.818 2.466 14.650 1.00 93.81 111 VAL A N 1
ATOM 845 C CA . VAL A 1 111 ? -6.646 3.094 15.961 1.00 93.81 111 VAL A CA 1
ATOM 846 C C . VAL A 1 111 ? -7.988 3.675 16.383 1.00 93.81 111 VAL A C 1
ATOM 848 O O . VAL A 1 111 ? -8.705 4.252 15.565 1.00 93.81 111 VAL A O 1
ATOM 851 N N . VAL A 1 112 ? -8.336 3.518 17.658 1.00 94.56 112 VAL A N 1
ATOM 852 C CA . VAL A 1 112 ? -9.550 4.104 18.226 1.00 94.56 112 VAL A CA 1
ATOM 853 C C . VAL A 1 112 ? -9.390 5.619 18.310 1.00 94.56 112 VAL A C 1
ATOM 855 O O . VAL A 1 112 ? -8.539 6.126 19.045 1.00 94.56 112 VAL A O 1
ATOM 858 N N . GLY A 1 113 ? -10.207 6.325 17.530 1.00 92.38 113 GLY A N 1
ATOM 859 C CA . GLY A 1 113 ? -10.305 7.778 17.547 1.00 92.38 113 GLY A CA 1
ATOM 860 C C . GLY A 1 113 ? -11.125 8.302 18.724 1.00 92.38 113 GLY A C 1
ATOM 861 O O . GLY A 1 113 ? -11.567 7.556 19.599 1.00 92.38 113 GLY A O 1
ATOM 862 N N . GLU A 1 114 ? -11.303 9.618 18.761 1.00 85.44 114 GLU A N 1
ATOM 863 C CA . GLU A 1 114 ? -12.128 10.258 19.780 1.00 85.44 114 GLU A CA 1
ATOM 864 C C . GLU A 1 114 ? -13.609 9.938 19.572 1.00 85.44 114 GLU A C 1
ATOM 866 O O . GLU A 1 114 ? -14.033 9.483 18.509 1.00 85.44 114 GLU A O 1
ATOM 871 N N . LYS A 1 115 ? -14.402 10.128 20.625 1.00 72.44 115 LYS A N 1
ATOM 872 C CA . LYS A 1 115 ? -15.849 9.958 20.552 1.00 72.44 115 LYS A CA 1
ATOM 873 C C . LYS A 1 115 ? -16.436 11.193 19.866 1.00 72.44 115 LYS A C 1
ATOM 875 O O . LYS A 1 115 ? -16.205 12.297 20.345 1.00 72.44 115 LYS A O 1
ATOM 880 N N . TRP A 1 116 ? -17.160 10.980 18.769 1.00 57.59 116 TRP A N 1
ATOM 881 C CA . TRP A 1 116 ? -17.848 12.035 18.022 1.00 57.59 116 TRP A CA 1
ATOM 882 C C . TRP A 1 116 ? -19.133 12.425 18.758 1.00 57.59 116 TRP A C 1
ATOM 884 O O . TRP A 1 116 ? -19.756 11.518 19.373 1.00 57.59 116 TRP A O 1
#

Radius of gyration: 18.2 Å; chains: 1; bounding box: 42×27×50 Å

Foldseek 3Di:
DEAAQQDWQFFKFAPPDPPTDIQDRRRDDDDPPDDAQDKGKMFTPPVRDDQQKDFPGRIDIDHHHPPDDDYYYGHMDGGHDDDDFDADPVRHGDDFQDFDADPPPRDTPDTDHDDD

InterPro domains:
  IPR000015 Outer membrane usher protein [PF00577] (1-73)
  IPR000015 Outer membrane usher protein [PTHR30451] (1-114)
  IPR042186 Outer membrane usher protein FimD, plug domain [G3DSA:2.60.40.2610] (1-79)
  IPR043142 PapC-like, C-terminal domain superfamily [G3DSA:2.60.40.2070] (80-115)

pLDDT: mean 88.52, std 7.66, range [55.62, 95.75]

Organism: Serratia fonticola (NCBI:txid47917)